Protein AF-A0AAD7PJK5-F1 (afdb_monomer_lite)

Structure (mmCIF, N/CA/C/O backbone):
data_AF-A0AAD7PJK5-F1
#
_entry.id   AF-A0AAD7PJK5-F1
#
loop_
_atom_site.group_PDB
_atom_site.id
_atom_site.type_symbol
_atom_site.label_atom_id
_atom_site.label_alt_id
_atom_site.label_comp_id
_atom_site.label_asym_id
_atom_site.label_entity_id
_atom_site.label_seq_id
_atom_site.pdbx_PDB_ins_code
_atom_site.Cartn_x
_atom_site.Cartn_y
_atom_site.Cartn_z
_atom_site.occupancy
_atom_site.B_iso_or_equiv
_atom_site.auth_seq_id
_atom_site.auth_comp_id
_atom_site.auth_asym_id
_atom_site.auth_atom_id
_atom_site.pdbx_PDB_model_num
ATOM 1 N N . MET A 1 1 ? -15.037 32.495 8.991 1.00 35.81 1 MET A N 1
ATOM 2 C CA . MET A 1 1 ? -14.005 33.163 8.163 1.00 35.81 1 MET A CA 1
ATOM 3 C C . MET A 1 1 ? -12.678 32.429 8.391 1.00 35.81 1 MET A C 1
ATOM 5 O O . MET A 1 1 ? -12.119 32.557 9.468 1.00 35.81 1 MET A O 1
ATOM 9 N N . LEU A 1 2 ? -12.231 31.558 7.476 1.00 40.56 2 LEU A N 1
ATOM 10 C CA . LEU A 1 2 ? -11.072 30.665 7.689 1.00 40.56 2 LEU A CA 1
ATOM 11 C C . LEU A 1 2 ? -9.815 31.219 6.999 1.00 40.56 2 LEU A C 1
ATOM 13 O O . LEU A 1 2 ? -9.791 31.363 5.779 1.00 40.56 2 LEU A O 1
ATOM 17 N N . ARG A 1 3 ? -8.771 31.530 7.780 1.00 44.59 3 ARG A N 1
ATOM 18 C CA . ARG A 1 3 ? -7.458 31.973 7.280 1.00 44.59 3 ARG A CA 1
ATOM 19 C C . ARG A 1 3 ? -6.587 30.753 6.960 1.00 44.59 3 ARG A C 1
ATOM 21 O O . ARG A 1 3 ? -6.227 30.002 7.857 1.00 44.59 3 ARG A O 1
ATOM 28 N N . GLY A 1 4 ? -6.237 30.560 5.688 1.00 42.88 4 GLY A N 1
ATOM 29 C CA . GLY A 1 4 ? -5.216 29.591 5.279 1.00 42.88 4 GLY A CA 1
ATOM 30 C C . GLY A 1 4 ? -3.823 30.216 5.347 1.00 42.88 4 GLY A C 1
ATOM 31 O O . GLY A 1 4 ? -3.586 31.237 4.705 1.00 42.88 4 GLY A O 1
ATOM 32 N N . ILE A 1 5 ? -2.899 29.609 6.094 1.00 51.09 5 ILE A N 1
ATOM 33 C CA . ILE A 1 5 ? -1.489 30.023 6.117 1.00 51.09 5 ILE A CA 1
ATOM 34 C C . ILE A 1 5 ? -0.795 29.373 4.914 1.00 51.09 5 ILE A C 1
ATOM 36 O O . ILE A 1 5 ? -0.719 28.147 4.817 1.00 51.09 5 ILE A O 1
ATOM 40 N N . ARG A 1 6 ? -0.328 30.195 3.968 1.00 53.09 6 ARG A N 1
ATOM 41 C CA . ARG A 1 6 ? 0.548 29.783 2.861 1.00 53.09 6 ARG A CA 1
ATOM 42 C C . ARG A 1 6 ? 1.952 30.294 3.171 1.00 53.09 6 ARG A C 1
ATOM 44 O O . ARG A 1 6 ? 2.120 31.489 3.385 1.00 53.09 6 ARG A O 1
ATOM 51 N N . GLY A 1 7 ? 2.941 29.408 3.192 1.00 46.44 7 GLY A N 1
ATOM 52 C CA . GLY A 1 7 ? 4.355 29.765 3.316 1.00 46.44 7 GLY A CA 1
ATOM 53 C C . GLY A 1 7 ? 5.157 29.108 2.198 1.00 46.44 7 GLY A C 1
ATOM 54 O O . GLY A 1 7 ? 4.919 27.942 1.884 1.00 46.44 7 GLY A O 1
ATOM 55 N N . VAL A 1 8 ? 6.080 29.857 1.594 1.00 49.06 8 VAL A N 1
ATOM 56 C CA . VAL A 1 8 ? 7.065 29.353 0.627 1.00 49.06 8 VAL A CA 1
ATOM 57 C C . VAL A 1 8 ? 8.445 29.581 1.235 1.00 49.06 8 VAL A C 1
ATOM 59 O O . VAL A 1 8 ? 8.801 30.713 1.554 1.00 49.06 8 VAL A O 1
ATOM 62 N N . LYS A 1 9 ? 9.217 28.511 1.426 1.00 45.50 9 LYS A N 1
ATOM 63 C CA . LYS A 1 9 ? 10.650 28.565 1.750 1.00 45.50 9 LYS A CA 1
ATOM 64 C C . LYS A 1 9 ? 11.347 27.495 0.902 1.00 45.50 9 LYS A C 1
ATOM 66 O O . LYS A 1 9 ? 10.926 26.345 0.927 1.00 45.50 9 LYS A O 1
ATOM 71 N N . HIS A 1 10 ? 12.381 27.880 0.151 1.00 52.03 10 HIS A N 1
ATOM 72 C CA . HIS A 1 10 ? 13.322 26.971 -0.532 1.00 52.03 10 HIS A CA 1
ATOM 73 C C . HIS A 1 10 ? 12.702 25.903 -1.466 1.00 52.03 10 HIS A C 1
ATOM 75 O O . HIS A 1 10 ? 13.014 24.725 -1.344 1.00 52.03 10 HIS A O 1
ATOM 81 N N . GLY A 1 11 ? 11.811 26.286 -2.391 1.00 64.00 11 GLY A N 1
ATOM 82 C CA . GLY A 1 11 ? 11.213 25.334 -3.351 1.00 64.00 11 GLY A CA 1
ATOM 83 C C . GLY A 1 11 ? 10.162 24.388 -2.752 1.00 64.00 11 GLY A C 1
ATOM 84 O O . GLY A 1 11 ? 9.706 23.466 -3.423 1.00 64.00 11 GLY A O 1
ATOM 85 N N . MET A 1 12 ? 9.754 24.625 -1.498 1.00 71.69 12 MET A N 1
ATOM 86 C CA . MET A 1 12 ? 8.721 23.856 -0.806 1.00 71.69 12 MET A CA 1
ATOM 87 C C . MET A 1 12 ? 7.425 24.660 -0.659 1.00 71.69 12 MET A C 1
ATOM 89 O O . MET A 1 12 ? 7.442 25.826 -0.244 1.00 71.69 12 MET A O 1
ATOM 93 N N . LYS A 1 13 ? 6.289 24.019 -0.948 1.00 77.75 13 LYS A N 1
ATOM 94 C CA . LYS A 1 13 ? 4.939 24.570 -0.787 1.00 77.75 13 LYS A CA 1
ATOM 95 C C . LYS A 1 13 ? 4.173 23.766 0.256 1.00 77.75 13 LYS A C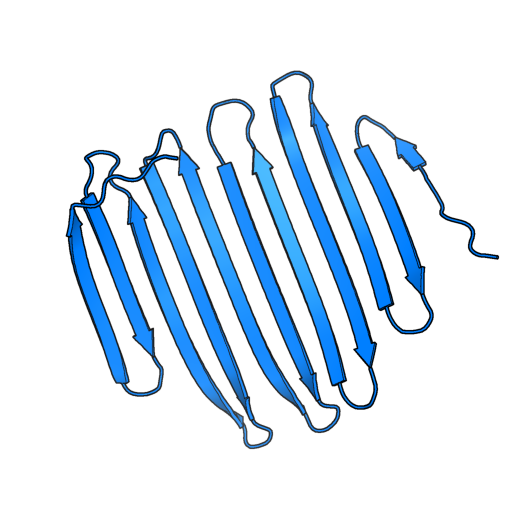 1
ATOM 97 O O . LYS A 1 13 ? 3.989 22.565 0.096 1.00 77.75 13 LYS A O 1
ATOM 102 N N . PHE A 1 14 ? 3.665 24.446 1.283 1.00 77.12 14 PHE A N 1
ATOM 103 C CA . PHE A 1 14 ? 2.833 23.839 2.323 1.00 77.12 14 PHE A CA 1
ATOM 104 C C . PHE A 1 14 ? 1.420 24.421 2.308 1.00 77.12 14 PHE A C 1
ATOM 106 O O . PHE A 1 14 ? 1.224 25.627 2.130 1.00 77.12 14 PHE A O 1
ATOM 113 N N . SER A 1 15 ? 0.419 23.564 2.513 1.00 77.62 15 SER A N 1
ATOM 114 C CA . SER A 1 15 ? -0.969 23.983 2.701 1.00 77.62 15 SER A CA 1
ATOM 115 C C . SER A 1 15 ? -1.593 23.238 3.868 1.00 77.62 15 SER A C 1
ATOM 117 O O . SER A 1 15 ? -1.609 22.008 3.888 1.00 77.62 15 SER A O 1
ATOM 119 N N . ILE A 1 16 ? -2.146 24.005 4.807 1.00 77.50 16 ILE A N 1
ATOM 120 C CA . ILE A 1 16 ? -2.917 23.489 5.934 1.00 77.50 16 ILE A CA 1
ATOM 121 C C . ILE A 1 16 ? -4.369 23.938 5.765 1.00 77.50 16 ILE A C 1
ATOM 123 O O . ILE A 1 16 ? -4.639 25.121 5.544 1.00 77.50 16 ILE A O 1
ATOM 127 N N . LYS A 1 17 ? -5.309 22.994 5.843 1.00 79.62 17 LYS A N 1
ATOM 128 C CA . LYS A 1 17 ? -6.747 23.270 5.948 1.00 79.62 17 LYS A CA 1
ATOM 129 C C . LYS A 1 17 ? -7.285 22.591 7.202 1.00 79.62 17 LYS A C 1
ATOM 131 O O . LYS A 1 17 ? -7.042 21.403 7.396 1.00 79.62 17 LYS A O 1
ATOM 136 N N . MET A 1 18 ? -8.024 23.350 8.001 1.00 74.69 18 MET A N 1
ATOM 137 C CA . MET A 1 18 ? -8.770 22.862 9.158 1.00 74.69 18 MET A CA 1
ATOM 138 C C . MET A 1 18 ? -10.249 23.199 8.938 1.00 74.69 18 MET A C 1
ATOM 140 O O . MET A 1 18 ? -10.584 24.347 8.649 1.00 74.69 18 MET A O 1
ATOM 144 N N . ASN A 1 19 ? -11.125 22.207 9.021 1.00 70.75 19 ASN A N 1
ATOM 145 C CA . ASN A 1 19 ? -12.564 22.372 9.242 1.00 70.75 19 ASN A CA 1
ATOM 146 C C . ASN A 1 19 ? -12.902 21.579 10.519 1.00 70.75 19 ASN A C 1
ATOM 148 O O . ASN A 1 19 ? -12.124 20.706 10.873 1.00 70.75 19 ASN A O 1
ATOM 152 N N . GLY A 1 20 ? -13.980 21.907 11.240 1.00 73.94 20 GLY A N 1
ATOM 153 C CA . GLY A 1 20 ? -14.167 21.525 12.657 1.00 73.94 20 GLY A CA 1
ATOM 154 C C . GLY A 1 20 ? -13.714 20.112 13.073 1.00 73.94 20 GLY A C 1
ATOM 155 O O . GLY A 1 20 ? -13.098 19.965 14.121 1.00 73.94 20 GLY A O 1
ATOM 156 N N . GLU A 1 21 ? -13.935 19.108 12.224 1.00 81.88 21 GLU A N 1
ATOM 157 C CA . GLU A 1 21 ? -13.632 17.694 12.481 1.00 81.88 21 GLU A CA 1
ATOM 158 C C . GLU A 1 21 ? -12.469 17.107 11.666 1.00 81.88 21 GLU A C 1
ATOM 160 O O . GLU A 1 21 ? -12.089 15.954 11.882 1.00 81.88 21 GLU A O 1
ATOM 165 N N . THR A 1 22 ? -11.897 17.847 10.709 1.00 85.38 22 THR A N 1
ATOM 166 C CA . THR A 1 22 ? -10.812 17.330 9.865 1.00 85.38 22 THR A CA 1
ATOM 167 C C . THR A 1 22 ? -9.663 18.313 9.698 1.00 85.38 22 THR A C 1
ATOM 169 O O . THR A 1 22 ? -9.820 19.517 9.476 1.00 85.38 22 THR A O 1
ATOM 172 N N . SER A 1 23 ? -8.468 17.745 9.722 1.00 86.88 23 SER A N 1
ATOM 173 C CA . SER A 1 23 ? -7.215 18.439 9.503 1.00 86.88 23 SER A CA 1
ATOM 174 C C . SER A 1 23 ? -6.510 17.845 8.302 1.00 86.88 23 SER A C 1
ATOM 176 O O . SER A 1 23 ? -6.491 16.633 8.081 1.00 86.88 23 SER A O 1
ATOM 178 N N . LYS A 1 24 ? -5.904 18.719 7.507 1.00 88.00 24 LYS A N 1
ATOM 179 C CA . LYS A 1 24 ? -5.193 18.333 6.297 1.00 88.00 24 LYS A CA 1
ATOM 180 C C . LYS A 1 24 ? -3.937 19.157 6.131 1.00 88.00 24 LYS A C 1
ATOM 182 O O . LYS A 1 24 ? -4.013 20.380 6.039 1.00 88.00 24 LYS A O 1
ATOM 187 N N . ILE A 1 25 ? -2.814 18.469 6.003 1.00 90.25 25 ILE A N 1
ATOM 188 C CA . ILE A 1 25 ? -1.514 19.022 5.647 1.00 90.25 25 ILE A CA 1
ATOM 189 C C . ILE A 1 25 ? -1.134 18.440 4.290 1.00 90.25 25 ILE A C 1
ATOM 191 O O . ILE A 1 25 ? -1.221 17.234 4.078 1.00 90.25 25 ILE A O 1
ATOM 195 N N . ARG A 1 26 ? -0.737 19.299 3.357 1.00 89.94 26 ARG A N 1
ATOM 196 C CA . ARG A 1 26 ? -0.156 18.920 2.066 1.00 89.94 26 ARG A CA 1
ATOM 197 C C . ARG A 1 26 ? 1.202 19.574 1.917 1.00 89.94 26 ARG A C 1
ATOM 199 O O . ARG A 1 26 ? 1.353 20.734 2.313 1.00 89.94 26 ARG A O 1
ATOM 206 N N . TRP A 1 27 ? 2.135 18.856 1.311 1.00 89.25 27 TRP A N 1
ATOM 207 C CA . TRP A 1 27 ? 3.430 19.396 0.932 1.00 89.25 27 TRP A CA 1
ATOM 208 C C . TRP A 1 27 ? 3.811 18.958 -0.471 1.00 89.25 27 TRP A C 1
ATOM 210 O O . TRP A 1 27 ? 3.427 17.887 -0.941 1.00 89.25 27 TRP A O 1
ATOM 220 N N . GLU A 1 28 ? 4.582 19.819 -1.111 1.00 89.81 28 GLU A N 1
ATOM 221 C CA . GLU A 1 28 ? 5.236 19.560 -2.379 1.00 89.81 28 GLU A CA 1
ATOM 222 C C . GLU A 1 28 ? 6.622 20.203 -2.321 1.00 89.81 28 GLU A C 1
ATOM 224 O O . GLU A 1 28 ? 6.760 21.352 -1.884 1.00 89.81 28 GLU A O 1
ATOM 229 N N . LYS A 1 29 ? 7.641 19.457 -2.731 1.00 89.25 29 LYS A N 1
ATOM 230 C CA . LYS A 1 29 ? 9.028 19.890 -2.846 1.00 89.25 29 LYS A CA 1
ATOM 231 C C . LYS A 1 29 ? 9.528 19.491 -4.225 1.00 89.25 29 LYS A C 1
ATOM 233 O O . LYS A 1 29 ? 9.225 18.394 -4.690 1.00 89.25 29 LYS A O 1
ATOM 238 N N . TYR A 1 30 ? 10.315 20.363 -4.831 1.00 88.19 30 TYR A N 1
ATOM 239 C CA . TYR A 1 30 ? 10.867 20.151 -6.161 1.00 88.19 30 TYR A CA 1
ATOM 240 C C . TYR A 1 30 ? 12.304 20.658 -6.203 1.00 88.19 30 TYR A C 1
ATOM 242 O O . TYR A 1 30 ? 12.636 21.619 -5.499 1.00 88.19 30 TYR A O 1
ATOM 250 N N . ASP A 1 31 ? 13.135 20.059 -7.050 1.00 84.88 31 ASP A N 1
ATOM 251 C CA . ASP A 1 31 ? 14.426 20.625 -7.436 1.00 84.88 31 ASP A CA 1
ATOM 252 C C . ASP A 1 31 ? 14.508 20.890 -8.950 1.00 84.88 31 ASP A C 1
ATOM 254 O O . ASP A 1 31 ? 13.614 20.545 -9.724 1.00 84.88 31 ASP A O 1
ATOM 258 N N . ALA A 1 32 ? 15.592 21.535 -9.386 1.00 81.19 32 ALA A N 1
ATOM 259 C CA . ALA A 1 32 ? 15.811 21.860 -10.797 1.00 81.19 32 ALA A CA 1
ATOM 260 C C . ALA A 1 32 ? 16.182 20.644 -11.675 1.00 81.19 32 ALA A C 1
ATOM 262 O O . ALA A 1 32 ? 16.265 20.778 -12.892 1.00 81.19 32 ALA A O 1
ATOM 263 N N . LYS A 1 33 ? 16.441 19.476 -11.078 1.00 82.38 33 LYS A N 1
ATOM 264 C CA . LYS A 1 33 ? 16.899 18.245 -11.740 1.00 82.38 33 LYS A CA 1
ATOM 265 C C . LYS A 1 33 ? 15.773 17.219 -11.914 1.00 82.38 33 LYS A C 1
ATOM 267 O O . LYS A 1 33 ? 16.050 16.072 -12.245 1.00 82.38 33 LYS A O 1
ATOM 272 N N . GLY A 1 34 ? 14.518 17.627 -11.713 1.00 81.06 34 GLY A N 1
ATOM 273 C CA . GLY A 1 34 ? 13.342 16.767 -11.862 1.00 81.06 34 GLY A CA 1
ATOM 274 C C . GLY A 1 34 ? 13.012 15.940 -10.619 1.00 81.06 34 GLY A C 1
ATOM 275 O O . GLY A 1 34 ? 12.057 15.163 -10.647 1.00 81.06 34 GLY A O 1
ATOM 276 N N . TRP A 1 35 ? 13.750 16.115 -9.520 1.00 92.00 35 TRP A N 1
ATOM 277 C CA . TRP A 1 35 ? 13.409 15.500 -8.246 1.00 92.00 35 TRP A CA 1
ATOM 278 C C . TRP A 1 35 ? 12.117 16.115 -7.707 1.00 92.00 35 TRP A C 1
ATOM 280 O O . TRP A 1 35 ? 11.951 17.340 -7.699 1.00 92.00 35 TRP A O 1
ATOM 290 N N . THR A 1 36 ? 11.195 15.274 -7.247 1.00 91.62 36 THR A N 1
ATOM 291 C CA . THR A 1 36 ? 9.909 15.712 -6.699 1.00 91.62 36 THR A CA 1
ATOM 292 C C . THR A 1 36 ? 9.520 14.870 -5.494 1.00 91.62 36 THR A C 1
ATOM 294 O O . THR A 1 36 ? 9.542 13.647 -5.554 1.00 91.62 36 THR A O 1
ATOM 297 N N . GLU A 1 37 ? 9.068 15.516 -4.424 1.00 92.88 37 GLU A N 1
ATOM 298 C CA . GLU A 1 37 ? 8.439 14.862 -3.278 1.00 92.88 37 GLU A CA 1
ATOM 299 C C . GLU A 1 37 ? 7.119 15.565 -2.974 1.00 92.88 37 GLU A C 1
ATOM 30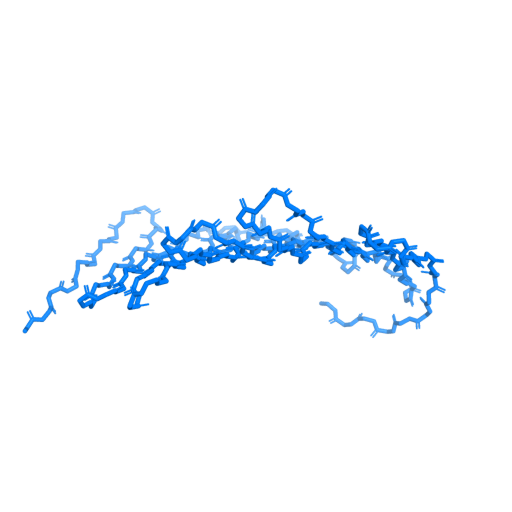1 O O . GLU A 1 37 ? 7.091 16.749 -2.631 1.00 92.88 37 GLU A O 1
ATOM 306 N N . LYS A 1 38 ? 6.010 14.839 -3.070 1.00 94.50 38 LYS A N 1
ATOM 307 C CA . LYS A 1 38 ? 4.688 15.352 -2.707 1.00 94.50 38 LYS A CA 1
ATOM 308 C C . LYS A 1 38 ? 3.978 14.381 -1.791 1.00 94.50 38 LYS A C 1
ATOM 310 O O . LYS A 1 38 ? 4.180 13.175 -1.869 1.00 94.50 38 LYS A O 1
ATOM 315 N N . GLY A 1 39 ? 3.121 14.915 -0.939 1.00 95.38 39 GLY A N 1
ATOM 316 C CA . GLY A 1 39 ? 2.327 14.087 -0.055 1.00 95.38 39 GLY A CA 1
ATOM 317 C C . GLY A 1 39 ? 1.248 14.858 0.673 1.00 95.38 39 GLY A C 1
ATOM 318 O O . GLY A 1 39 ? 1.141 16.092 0.612 1.00 95.38 39 GLY A O 1
ATOM 319 N N . ALA A 1 40 ? 0.413 14.104 1.371 1.00 94.00 40 ALA A N 1
ATOM 320 C CA . ALA A 1 40 ? -0.546 14.674 2.290 1.00 94.00 40 ALA A CA 1
ATOM 321 C C . ALA A 1 40 ? -0.722 13.798 3.516 1.00 94.00 40 ALA A C 1
ATOM 323 O O . ALA A 1 40 ? -0.750 12.575 3.422 1.00 94.00 40 ALA A O 1
ATOM 324 N N . HIS A 1 41 ? -0.949 14.461 4.642 1.00 93.94 41 HIS A N 1
ATOM 325 C CA . HIS A 1 41 ? -1.475 13.868 5.856 1.00 93.94 41 HIS A CA 1
ATOM 326 C C . HIS A 1 41 ? -2.851 14.463 6.103 1.00 93.94 41 HIS A C 1
ATOM 328 O O . HIS A 1 41 ? -3.014 15.684 6.187 1.00 93.94 41 HIS A O 1
ATOM 334 N N . LYS A 1 42 ? -3.849 13.604 6.209 1.00 93.69 42 LYS A N 1
ATOM 335 C CA . LYS A 1 42 ? -5.216 13.979 6.519 1.00 93.69 42 LYS A CA 1
ATOM 336 C C . LYS A 1 42 ? -5.653 13.139 7.710 1.00 93.69 42 LYS A C 1
ATOM 338 O O . LYS A 1 42 ? -5.370 11.949 7.762 1.00 93.69 42 LYS A O 1
ATOM 343 N N . TYR A 1 43 ? -6.308 13.761 8.669 1.00 93.56 43 TYR A N 1
ATOM 344 C CA . TYR A 1 43 ? -6.940 13.043 9.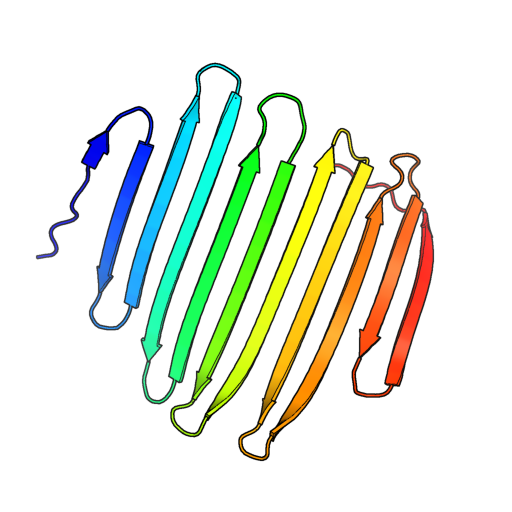762 1.00 93.56 43 TYR A CA 1
ATOM 345 C C . TYR A 1 43 ? -8.254 13.719 10.101 1.00 93.56 43 TYR A C 1
ATOM 347 O O . TYR A 1 43 ? -8.466 14.897 9.788 1.00 93.56 43 TYR A O 1
ATOM 355 N N . GLY A 1 44 ? -9.138 12.980 10.739 1.00 93.94 44 GLY A N 1
ATOM 356 C CA . GLY A 1 44 ? -10.369 13.542 11.243 1.00 93.94 44 GLY A CA 1
ATOM 357 C C . GLY A 1 44 ? -11.052 12.613 12.217 1.00 93.94 44 GLY A C 1
ATOM 358 O O . GLY A 1 44 ? -10.669 11.454 12.375 1.00 93.94 44 GLY A O 1
ATOM 359 N N . ARG A 1 45 ? -12.076 13.157 12.858 1.00 92.31 45 ARG A N 1
ATOM 360 C CA . ARG A 1 45 ? -12.945 12.430 13.769 1.00 92.31 45 ARG A CA 1
ATOM 361 C C . ARG A 1 45 ? -14.380 12.773 13.431 1.00 92.31 45 ARG A C 1
ATOM 363 O O . ARG A 1 45 ? -14.714 13.946 13.383 1.00 92.31 45 ARG A O 1
ATOM 370 N N . LEU A 1 46 ? -15.195 11.759 13.185 1.00 89.44 46 LEU A N 1
ATOM 371 C CA . LEU A 1 46 ? -16.624 11.911 12.951 1.00 89.44 46 LEU A CA 1
ATOM 372 C C . LEU A 1 46 ? -17.344 10.894 13.829 1.00 89.44 46 LEU A C 1
ATOM 374 O O . LEU A 1 46 ? -17.150 9.687 13.661 1.00 89.44 46 LEU A O 1
ATOM 378 N N . ASN A 1 47 ? -18.178 11.386 14.747 1.00 88.12 47 ASN A N 1
ATOM 379 C CA . ASN A 1 47 ? -18.796 10.575 15.799 1.00 88.12 47 ASN A CA 1
ATOM 380 C C . ASN A 1 47 ? -17.722 9.773 16.575 1.00 88.12 47 ASN A C 1
ATOM 382 O O . ASN A 1 47 ? -16.631 10.276 16.846 1.00 88.12 47 ASN A O 1
ATOM 386 N N . GLU A 1 48 ? -18.004 8.505 16.872 1.00 92.19 48 GLU A N 1
ATOM 387 C CA . GLU A 1 48 ? -17.128 7.576 17.599 1.00 92.19 48 GLU A CA 1
ATOM 388 C C . GLU A 1 48 ? -16.033 6.942 16.718 1.00 92.19 48 GLU A C 1
ATOM 390 O O . GLU A 1 48 ? -15.567 5.830 16.982 1.00 92.19 48 GLU A O 1
ATOM 395 N N . ARG A 1 49 ? -15.650 7.597 15.613 1.00 94.25 49 ARG A N 1
ATOM 396 C CA . ARG A 1 49 ? -14.664 7.083 14.653 1.00 94.25 49 ARG A CA 1
ATOM 397 C C . ARG A 1 49 ? -13.607 8.126 14.341 1.00 94.25 49 ARG A C 1
ATOM 399 O O . ARG A 1 49 ? -13.923 9.251 13.951 1.00 94.25 49 ARG A O 1
ATOM 406 N N . SER A 1 50 ? -12.351 7.715 14.435 1.00 96.00 50 SER A N 1
ATOM 407 C CA . SER A 1 50 ? -11.193 8.495 14.007 1.00 96.00 50 SER A CA 1
ATOM 408 C C . SER A 1 50 ? -10.548 7.831 12.799 1.00 96.00 50 SER A C 1
ATOM 410 O O . SER A 1 50 ? -10.559 6.608 12.677 1.00 96.00 50 SER A O 1
ATOM 412 N N . TRP A 1 51 ? -10.010 8.624 11.881 1.00 96.44 51 TRP A N 1
ATOM 413 C CA . TRP A 1 51 ? -9.356 8.112 10.681 1.00 96.44 51 TRP A CA 1
ATOM 414 C C . TRP A 1 51 ? -8.119 8.932 10.328 1.00 96.44 51 TRP A C 1
ATOM 416 O O . TRP A 1 51 ? -8.033 10.134 10.599 1.00 96.44 51 TRP A O 1
ATOM 426 N N . TRP A 1 52 ? -7.168 8.261 9.686 1.00 97.19 52 TRP A N 1
ATOM 427 C CA . TRP A 1 52 ? -5.897 8.797 9.231 1.00 97.19 52 TRP A CA 1
ATOM 428 C C . TRP A 1 52 ? -5.653 8.345 7.800 1.00 97.19 52 TRP A C 1
ATOM 430 O O . TRP A 1 52 ? -5.825 7.180 7.454 1.00 97.19 52 TRP A O 1
ATOM 440 N N . GLU A 1 53 ? -5.213 9.277 6.968 1.00 96.56 53 GLU A N 1
ATOM 441 C CA . GLU A 1 53 ? -4.783 9.020 5.603 1.00 96.56 53 GLU A CA 1
ATOM 442 C C . GLU A 1 53 ? -3.451 9.721 5.376 1.00 96.56 53 GLU A C 1
ATOM 444 O O . GLU A 1 53 ? -3.326 10.943 5.516 1.00 96.56 53 GLU A O 1
ATOM 449 N N . LYS A 1 54 ? -2.451 8.946 4.985 1.00 96.75 54 LYS A N 1
ATOM 450 C CA . LYS A 1 54 ? -1.172 9.442 4.510 1.00 96.75 54 LYS A CA 1
ATOM 451 C C . LYS A 1 54 ? -0.921 8.890 3.121 1.00 96.75 54 LYS A C 1
ATOM 453 O O . LYS A 1 54 ? -1.187 7.723 2.855 1.00 96.75 54 LYS A O 1
ATOM 458 N N . TRP A 1 55 ? -0.403 9.725 2.242 1.00 97.62 55 TRP A N 1
ATOM 459 C CA . TRP A 1 55 ? 0.123 9.280 0.962 1.00 97.62 55 TRP A CA 1
ATOM 460 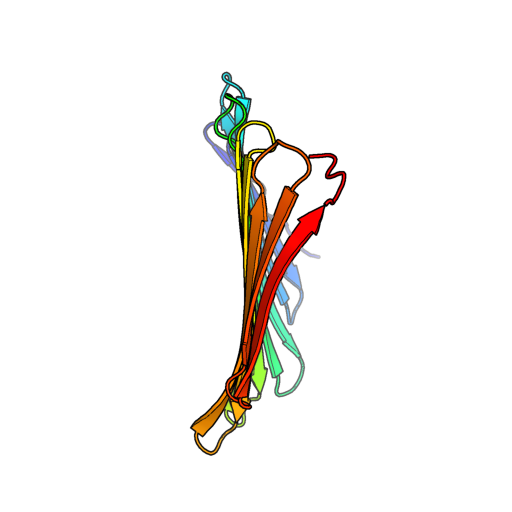C C . TRP A 1 55 ? 1.321 10.130 0.589 1.00 97.62 55 TRP A C 1
ATOM 462 O O . TRP A 1 55 ? 1.435 11.287 1.016 1.00 97.62 55 TRP A O 1
ATOM 472 N N . GLY A 1 56 ? 2.185 9.557 -0.235 1.00 97.25 56 GLY A N 1
ATOM 473 C CA . GLY A 1 56 ? 3.325 10.258 -0.783 1.00 97.25 56 GLY A CA 1
ATOM 474 C C . GLY A 1 56 ? 3.734 9.701 -2.133 1.00 97.25 56 GLY A C 1
ATOM 475 O O . GLY A 1 56 ? 3.472 8.546 -2.462 1.00 97.25 56 GLY A O 1
ATOM 476 N N . GLU A 1 57 ? 4.383 10.558 -2.905 1.00 96.94 57 GLU A N 1
ATOM 477 C CA . GLU A 1 57 ? 5.043 10.212 -4.150 1.00 96.94 57 GLU A CA 1
ATOM 478 C C . GLU A 1 57 ? 6.423 10.869 -4.166 1.00 96.94 57 GLU A C 1
ATOM 480 O O . GLU A 1 57 ? 6.569 12.046 -3.819 1.00 96.94 57 GLU A O 1
ATOM 485 N N . HIS A 1 58 ? 7.420 10.102 -4.580 1.00 96.00 58 HIS A N 1
ATOM 486 C CA . HIS A 1 58 ? 8.804 10.508 -4.705 1.00 96.00 58 HIS A CA 1
ATOM 487 C C . HIS A 1 58 ? 9.304 10.148 -6.099 1.00 96.00 58 HIS A C 1
ATOM 489 O O . HIS A 1 58 ? 9.192 9.000 -6.522 1.00 96.00 58 HIS A O 1
ATOM 495 N N . TYR A 1 59 ? 9.863 11.135 -6.785 1.00 94.44 59 TYR A N 1
ATOM 496 C CA . TYR A 1 59 ? 10.485 11.004 -8.093 1.00 94.44 59 TYR A CA 1
ATOM 497 C C . TYR A 1 59 ? 11.932 11.457 -7.955 1.00 94.44 59 TYR A C 1
ATOM 499 O O . TYR A 1 59 ? 12.183 12.554 -7.455 1.00 94.44 59 TYR A O 1
ATOM 507 N N . ASP A 1 60 ? 12.883 10.640 -8.396 1.00 92.50 60 ASP A N 1
ATOM 508 C CA . ASP A 1 60 ? 14.314 10.942 -8.260 1.00 92.50 60 ASP A CA 1
ATOM 509 C C . ASP A 1 60 ? 14.872 11.853 -9.373 1.00 92.50 60 ASP A C 1
ATOM 511 O O . ASP A 1 60 ? 16.048 12.218 -9.349 1.00 92.50 60 ASP A O 1
ATOM 515 N N . GLY A 1 61 ? 14.039 12.204 -10.360 1.00 90.38 61 GLY A N 1
ATOM 516 C CA . GLY A 1 61 ? 14.424 12.966 -11.552 1.00 90.38 61 GLY A CA 1
ATOM 517 C C . GLY A 1 61 ? 15.175 12.157 -12.619 1.00 90.38 61 GLY A C 1
ATOM 518 O O . GLY A 1 61 ? 15.590 12.717 -13.630 1.00 90.38 61 GLY A O 1
ATOM 519 N N . ARG A 1 62 ? 15.355 10.846 -12.421 1.00 91.38 62 ARG A N 1
ATOM 520 C CA . ARG A 1 62 ? 16.095 9.933 -13.312 1.00 91.38 62 ARG A CA 1
ATOM 521 C C . ARG A 1 62 ? 15.269 8.738 -13.787 1.00 91.38 62 ARG A C 1
ATOM 523 O O . ARG A 1 62 ? 15.797 7.885 -14.491 1.00 91.38 62 ARG A O 1
ATOM 530 N N . GLY A 1 63 ? 13.987 8.695 -13.431 1.00 90.25 63 GLY A N 1
ATOM 531 C CA . GLY A 1 63 ? 13.044 7.658 -13.849 1.00 90.25 63 GLY A CA 1
ATOM 532 C C . GLY A 1 63 ? 12.649 6.687 -12.739 1.00 90.25 63 GLY A C 1
ATOM 533 O O . GLY A 1 63 ? 11.823 5.815 -12.993 1.00 90.25 63 GLY A O 1
ATOM 534 N N . SER A 1 64 ? 13.191 6.834 -11.523 1.00 94.06 64 SER A N 1
ATOM 535 C CA . SER A 1 64 ? 12.712 6.090 -10.359 1.00 94.06 64 SER A CA 1
ATOM 536 C C . SER A 1 64 ? 11.509 6.793 -9.744 1.00 94.06 64 SER A C 1
ATOM 538 O O . SER A 1 64 ? 11.516 8.011 -9.524 1.00 94.06 64 SER A O 1
ATOM 540 N N . VAL A 1 65 ? 10.480 6.010 -9.440 1.00 95.56 65 VAL A N 1
ATOM 541 C CA . VAL A 1 65 ? 9.273 6.455 -8.756 1.00 95.56 65 VAL A CA 1
ATOM 542 C C . VAL A 1 65 ? 8.985 5.556 -7.560 1.00 95.56 65 VAL A C 1
ATOM 544 O O . VAL A 1 65 ? 8.999 4.330 -7.653 1.00 95.56 65 VAL A O 1
ATOM 547 N N . LEU A 1 66 ? 8.689 6.185 -6.428 1.00 97.00 66 LEU A N 1
ATOM 548 C CA . LEU A 1 66 ? 8.140 5.550 -5.237 1.00 97.00 66 LEU A CA 1
ATOM 549 C C . LEU A 1 66 ? 6.799 6.213 -4.935 1.00 97.00 66 LEU A C 1
ATOM 551 O O . LEU A 1 66 ? 6.756 7.416 -4.677 1.00 97.00 66 LEU A O 1
ATOM 555 N N . LYS A 1 67 ? 5.709 5.448 -4.914 1.00 97.62 67 LYS A N 1
ATOM 556 C CA . LYS A 1 67 ? 4.417 5.919 -4.394 1.00 97.62 67 LYS A CA 1
ATOM 557 C C . LYS A 1 67 ? 3.986 5.042 -3.236 1.00 97.62 67 LYS A C 1
ATOM 559 O O . LYS A 1 67 ? 4.291 3.856 -3.202 1.00 97.62 67 LYS A O 1
ATOM 564 N N . TRP A 1 68 ? 3.292 5.618 -2.268 1.00 98.25 68 TRP A N 1
ATOM 565 C CA . TRP A 1 68 ? 2.808 4.868 -1.118 1.00 98.25 68 TRP A CA 1
ATOM 566 C C . TRP A 1 68 ? 1.555 5.494 -0.532 1.00 98.25 68 TRP A C 1
ATOM 568 O O . TRP A 1 68 ? 1.244 6.673 -0.724 1.00 98.25 68 TRP A O 1
ATOM 578 N N . THR A 1 69 ? 0.813 4.685 0.206 1.00 97.94 69 THR A N 1
ATOM 579 C CA . THR A 1 69 ? -0.340 5.113 0.982 1.00 97.94 69 THR A CA 1
ATOM 580 C C . THR A 1 69 ? -0.422 4.304 2.268 1.00 97.94 69 THR A C 1
ATOM 582 O O . THR A 1 69 ? -0.127 3.115 2.278 1.00 97.94 69 THR A O 1
ATOM 585 N N . ASP A 1 70 ? -0.859 4.952 3.337 1.00 98.12 70 ASP A N 1
ATOM 586 C CA . ASP A 1 70 ? -1.181 4.350 4.624 1.00 98.12 70 ASP A CA 1
ATOM 587 C C . ASP A 1 70 ? -2.479 4.990 5.118 1.00 98.12 70 ASP A C 1
ATOM 589 O O . ASP A 1 70 ? -2.529 6.188 5.421 1.00 98.12 70 ASP A O 1
ATOM 593 N N . LYS A 1 71 ? -3.561 4.216 5.094 1.00 97.69 71 LYS A N 1
ATOM 594 C CA . LYS A 1 71 ? -4.886 4.640 5.535 1.00 97.69 71 LYS A CA 1
ATOM 595 C C . LYS A 1 71 ? -5.357 3.696 6.613 1.00 97.69 71 LYS A C 1
ATOM 597 O O . LYS A 1 71 ? -5.302 2.485 6.436 1.00 97.69 71 LYS A O 1
ATOM 602 N N . TRP A 1 72 ? -5.880 4.239 7.694 1.00 97.94 72 TRP A N 1
ATOM 603 C CA . TRP A 1 72 ? -6.492 3.429 8.729 1.00 97.94 72 TRP A CA 1
ATOM 604 C C . TRP A 1 72 ? -7.504 4.241 9.521 1.00 97.94 72 TRP A C 1
ATOM 606 O O . TRP A 1 72 ? -7.525 5.473 9.481 1.00 97.94 72 TRP A O 1
ATOM 616 N N . ALA A 1 73 ? -8.366 3.542 10.236 1.00 97.06 73 ALA A N 1
ATOM 617 C CA . ALA A 1 73 ? -9.344 4.129 11.124 1.00 97.06 73 ALA A CA 1
ATOM 618 C C . ALA A 1 73 ? -9.489 3.285 12.386 1.00 97.06 73 ALA A C 1
ATOM 620 O O . ALA A 1 73 ? -9.130 2.106 12.412 1.00 97.06 73 ALA A O 1
ATOM 621 N N . GLU A 1 74 ? -10.005 3.916 13.433 1.00 97.00 74 GLU A N 1
ATOM 622 C CA . GLU A 1 74 ? -10.365 3.255 14.675 1.00 97.00 74 GLU A CA 1
ATOM 623 C C . GLU A 1 74 ? -11.702 3.762 15.213 1.00 97.00 74 GLU A C 1
ATOM 625 O O . GLU A 1 74 ? -12.054 4.936 15.070 1.00 97.00 74 GLU A O 1
ATOM 630 N N . THR A 1 75 ? -12.450 2.865 15.846 1.00 96.12 75 THR A N 1
ATOM 631 C CA . THR A 1 75 ? -13.565 3.237 16.728 1.00 96.12 75 THR A CA 1
ATOM 632 C C . THR A 1 75 ? -13.048 3.621 18.111 1.00 96.12 75 THR A C 1
ATOM 634 O O . THR A 1 75 ? -12.025 3.086 18.535 1.00 96.12 75 THR A O 1
ATOM 637 N N . GLU A 1 76 ? -13.811 4.408 18.868 1.00 92.81 76 GLU A N 1
ATOM 638 C CA . GLU A 1 76 ? -13.535 4.671 20.293 1.00 92.81 76 GLU A CA 1
ATOM 639 C C . GLU A 1 76 ? -13.447 3.405 21.142 1.00 92.81 76 GLU A C 1
ATOM 641 O O . GLU A 1 76 ? -12.670 3.346 22.090 1.00 92.81 76 GLU A O 1
ATOM 646 N N . LEU A 1 77 ? -14.200 2.370 20.766 1.00 92.56 77 LEU A N 1
ATOM 647 C CA . LEU A 1 77 ? -14.151 1.090 21.457 1.00 92.56 77 LEU A CA 1
ATOM 648 C C . LEU A 1 77 ? -12.785 0.407 21.289 1.00 92.56 77 LEU A C 1
ATOM 650 O O . LEU A 1 77 ? -12.391 -0.343 22.170 1.00 92.56 77 LEU A O 1
ATOM 654 N N . GLY A 1 78 ? -12.056 0.677 20.196 1.00 93.50 78 GLY A N 1
ATOM 655 C CA . GLY A 1 78 ? -10.728 0.114 19.919 1.00 93.50 78 GLY A CA 1
ATOM 656 C C . GLY A 1 78 ? -10.627 -0.809 18.697 1.00 93.50 78 GLY A C 1
ATOM 657 O O . GLY A 1 78 ? -9.541 -1.312 18.425 1.00 93.50 78 GLY A O 1
ATOM 658 N N . THR A 1 79 ? -11.712 -1.029 17.940 1.00 96.44 79 THR A N 1
ATOM 659 C CA . THR A 1 79 ? -11.652 -1.748 16.650 1.00 96.44 79 THR A CA 1
ATOM 660 C C . THR A 1 79 ? -10.889 -0.898 15.646 1.00 96.44 79 THR A C 1
ATOM 662 O O . THR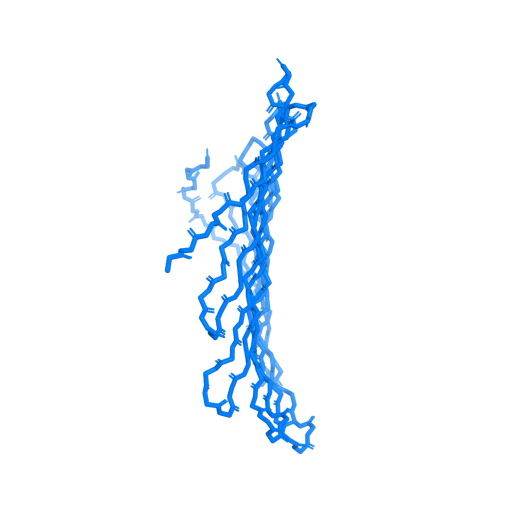 A 1 79 ? -11.168 0.297 15.544 1.00 96.44 79 THR A O 1
ATOM 665 N N . LYS A 1 80 ? -9.955 -1.495 14.901 1.00 97.62 80 LYS A N 1
ATOM 666 C CA . LYS A 1 80 ? -9.088 -0.799 13.942 1.00 97.62 80 LYS A CA 1
ATOM 667 C C . LYS A 1 80 ? -9.074 -1.508 12.597 1.00 97.62 80 LYS A C 1
ATOM 669 O O . LYS A 1 80 ? -9.110 -2.731 12.544 1.00 97.62 80 LYS A O 1
ATOM 674 N N . TRP A 1 81 ? -8.972 -0.762 11.510 1.00 98.12 81 TRP A N 1
ATOM 675 C CA . TRP A 1 81 ? -8.826 -1.326 10.169 1.00 98.12 81 TRP A CA 1
ATOM 676 C C . TRP A 1 81 ? -8.026 -0.387 9.292 1.00 98.12 81 TRP A C 1
ATOM 678 O O . TRP A 1 81 ? -7.993 0.820 9.535 1.00 98.12 81 TRP A O 1
ATOM 688 N N . GLY A 1 82 ? -7.391 -0.927 8.263 1.00 97.88 82 GLY A N 1
ATOM 689 C CA . GLY A 1 82 ? -6.612 -0.107 7.361 1.00 97.88 82 GLY A CA 1
ATOM 690 C C . GLY A 1 82 ? -6.128 -0.822 6.119 1.00 97.88 82 GLY A C 1
ATOM 691 O O . GLY A 1 82 ? -6.205 -2.040 5.987 1.00 97.88 82 GLY A O 1
ATOM 692 N N . ASP A 1 83 ? -5.587 0.001 5.237 1.00 98.00 83 ASP A N 1
ATOM 693 C CA . ASP A 1 83 ? -5.009 -0.343 3.957 1.00 98.00 83 ASP A CA 1
ATOM 694 C C . ASP A 1 83 ? -3.719 0.445 3.789 1.00 98.00 83 ASP A C 1
ATOM 696 O O . ASP A 1 83 ? -3.720 1.683 3.775 1.00 98.00 83 ASP A O 1
ATOM 700 N N . LYS A 1 84 ? -2.614 -0.268 3.600 1.00 98.12 84 LYS A N 1
ATOM 701 C CA . LYS A 1 84 ? -1.343 0.332 3.204 1.00 98.12 84 LYS A CA 1
ATOM 702 C C . LYS A 1 84 ? -0.828 -0.335 1.946 1.00 98.12 84 LYS A C 1
ATOM 704 O O . LYS A 1 84 ? -1.009 -1.535 1.756 1.00 98.12 84 LYS A O 1
ATOM 709 N N . TRP A 1 85 ? -0.175 0.436 1.096 1.00 98.50 85 TRP A N 1
ATOM 710 C CA . TRP A 1 85 ? 0.516 -0.096 -0.066 1.00 98.50 85 TRP A CA 1
ATOM 711 C C . TRP A 1 85 ? 1.687 0.802 -0.443 1.00 98.50 85 TRP A C 1
ATOM 713 O O . TRP A 1 85 ? 1.689 1.997 -0.145 1.00 98.50 85 TRP A O 1
ATOM 723 N N . GLU A 1 86 ? 2.668 0.223 -1.116 1.00 98.38 86 GLU A N 1
ATOM 724 C CA . GLU A 1 86 ? 3.756 0.938 -1.769 1.00 98.38 86 GLU A CA 1
ATOM 725 C C . GLU A 1 86 ? 3.995 0.377 -3.169 1.00 98.38 86 GLU A C 1
ATOM 727 O O . GLU A 1 86 ? 3.704 -0.786 -3.443 1.00 98.38 86 GLU A O 1
ATOM 732 N N . GLU A 1 87 ? 4.521 1.214 -4.052 1.00 97.75 87 GLU A N 1
ATOM 733 C CA . GLU A 1 87 ? 5.035 0.820 -5.353 1.00 97.75 8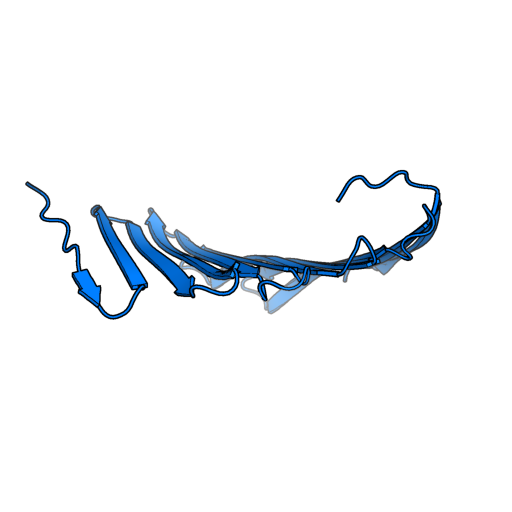7 GLU A CA 1
ATOM 734 C C . GLU A 1 87 ? 6.389 1.482 -5.601 1.00 97.75 87 GLU A C 1
ATOM 736 O O . GLU A 1 87 ? 6.588 2.646 -5.244 1.00 97.75 87 GLU A O 1
ATOM 741 N N . LYS A 1 88 ? 7.315 0.738 -6.199 1.00 97.56 88 LYS A N 1
ATOM 742 C CA . LYS A 1 88 ? 8.680 1.156 -6.522 1.00 97.56 88 LYS A CA 1
ATOM 743 C C . LYS A 1 88 ? 8.965 0.734 -7.950 1.00 97.56 88 LYS A C 1
ATOM 745 O O . LYS A 1 88 ? 9.012 -0.462 -8.212 1.00 97.56 88 LYS A O 1
ATOM 750 N N . PHE A 1 89 ? 9.169 1.689 -8.847 1.00 96.19 89 PHE A N 1
ATOM 751 C CA . PHE A 1 89 ? 9.420 1.410 -10.259 1.00 96.19 89 PHE A CA 1
ATOM 752 C C . PHE A 1 89 ? 10.600 2.207 -10.797 1.00 96.19 89 PHE A C 1
ATOM 754 O O . PHE A 1 89 ? 10.815 3.355 -10.417 1.00 96.19 89 PHE A O 1
ATOM 761 N N . PHE A 1 90 ? 11.321 1.600 -11.733 1.00 94.50 90 PHE A N 1
ATOM 762 C CA . PHE A 1 90 ? 12.305 2.233 -12.596 1.00 94.50 90 PHE A CA 1
ATOM 763 C C . PHE A 1 90 ? 12.196 1.600 -13.985 1.00 94.50 90 PHE A C 1
ATOM 765 O O . PHE A 1 90 ? 12.372 0.393 -14.125 1.00 94.50 90 PHE A O 1
ATOM 772 N N . ALA A 1 91 ? 11.891 2.405 -15.008 1.00 89.88 91 ALA A N 1
ATOM 773 C CA . ALA A 1 91 ? 11.758 1.935 -16.393 1.00 89.88 91 ALA A CA 1
ATOM 774 C C . ALA A 1 91 ? 10.844 0.692 -16.542 1.00 89.88 91 ALA A C 1
ATOM 776 O O . ALA A 1 91 ? 11.257 -0.322 -17.099 1.00 89.88 91 ALA A O 1
ATOM 777 N N . ALA A 1 92 ? 9.617 0.765 -16.005 1.00 87.69 92 ALA A N 1
ATOM 778 C CA . ALA A 1 92 ? 8.608 -0.311 -15.998 1.00 87.69 92 ALA A CA 1
ATOM 779 C C . ALA A 1 92 ? 8.995 -1.612 -15.253 1.00 87.69 92 ALA A C 1
ATOM 781 O O . ALA A 1 92 ? 8.195 -2.542 -15.184 1.00 87.69 92 ALA A O 1
ATOM 782 N N . ILE A 1 93 ? 10.180 -1.670 -14.643 1.00 94.06 93 ILE A N 1
ATOM 783 C CA . ILE A 1 93 ? 10.610 -2.755 -13.758 1.00 94.06 93 ILE A CA 1
ATOM 784 C C . ILE A 1 93 ? 10.395 -2.297 -12.322 1.00 94.06 93 ILE A C 1
ATOM 786 O O . ILE A 1 93 ? 10.769 -1.180 -11.955 1.00 94.06 93 ILE A O 1
ATOM 790 N N . GLY A 1 94 ? 9.791 -3.136 -11.491 1.00 96.38 94 GLY A N 1
ATOM 791 C CA . GLY A 1 94 ? 9.469 -2.710 -10.141 1.00 96.38 94 GLY A CA 1
ATOM 792 C C . GLY A 1 94 ? 8.608 -3.674 -9.364 1.00 96.38 94 GLY A C 1
ATOM 793 O O . GLY A 1 94 ? 8.400 -4.818 -9.757 1.00 96.38 94 GLY A O 1
ATOM 794 N N . SER A 1 95 ? 8.096 -3.192 -8.245 1.00 97.38 95 SER A N 1
ATOM 795 C CA . SER A 1 95 ? 7.141 -3.935 -7.448 1.00 97.38 95 SER A CA 1
ATOM 796 C C . SER A 1 95 ? 6.059 -3.040 -6.885 1.00 97.38 95 SER A C 1
ATOM 798 O O . SER A 1 95 ? 6.244 -1.837 -6.683 1.00 97.38 95 SER A O 1
ATOM 800 N N . ARG A 1 96 ? 4.915 -3.651 -6.606 1.00 97.56 96 ARG A N 1
ATOM 801 C CA . ARG A 1 96 ? 3.820 -3.049 -5.863 1.00 97.56 96 ARG A CA 1
ATOM 802 C C . ARG A 1 96 ? 3.344 -4.043 -4.829 1.00 97.56 96 ARG A C 1
ATOM 804 O O . ARG A 1 96 ? 3.143 -5.202 -5.147 1.00 97.56 96 ARG A O 1
ATOM 811 N N . GLN A 1 97 ? 3.152 -3.606 -3.598 1.00 98.56 97 GLN A N 1
ATOM 812 C CA . GLN A 1 97 ? 2.727 -4.490 -2.522 1.00 98.56 97 GLN A CA 1
ATOM 813 C C . GLN A 1 97 ? 1.882 -3.753 -1.501 1.00 98.56 97 GLN A C 1
ATOM 815 O O . GLN A 1 97 ? 2.001 -2.538 -1.336 1.00 98.56 97 GLN A O 1
ATOM 820 N N . GLY A 1 98 ? 1.039 -4.489 -0.789 1.00 98.50 98 GLY A N 1
ATOM 821 C CA . GLY A 1 98 ? 0.163 -3.909 0.210 1.00 98.50 98 GLY A CA 1
ATOM 822 C C . GLY A 1 98 ? -0.393 -4.902 1.215 1.00 98.50 98 GLY A C 1
ATOM 823 O O . GLY A 1 98 ? -0.214 -6.114 1.116 1.00 98.50 98 GLY A O 1
ATOM 824 N N . GLU A 1 99 ? -1.068 -4.344 2.212 1.00 98.62 99 GLU A N 1
ATOM 825 C CA . GLU A 1 99 ? -1.781 -5.057 3.263 1.00 98.62 99 GLU A CA 1
ATOM 826 C C . GLU A 1 99 ? -3.111 -4.347 3.520 1.00 98.62 99 GLU A C 1
ATOM 828 O O . GLU A 1 99 ? -3.126 -3.156 3.841 1.00 98.62 99 GLU A O 1
ATOM 833 N N . THR A 1 100 ? -4.200 -5.105 3.450 1.00 98.31 100 THR A N 1
ATOM 834 C CA . THR A 1 100 ? -5.488 -4.760 4.064 1.00 98.31 100 THR A CA 1
ATOM 835 C C . THR A 1 100 ? -5.567 -5.511 5.385 1.00 98.31 100 THR A C 1
ATOM 837 O O . THR A 1 100 ? -5.246 -6.700 5.442 1.00 98.31 100 THR A O 1
ATOM 840 N N . TRP A 1 101 ? -5.971 -4.852 6.465 1.00 98.31 101 TRP A N 1
ATOM 841 C CA . TRP A 1 101 ? -6.035 -5.474 7.783 1.00 98.31 101 TRP A CA 1
ATOM 842 C C . TRP A 1 101 ? -7.204 -4.956 8.618 1.00 98.31 101 TRP A C 1
ATOM 844 O O . TRP A 1 101 ? -7.693 -3.842 8.438 1.00 98.31 101 TRP A O 1
ATOM 854 N N . HIS A 1 102 ? -7.626 -5.783 9.567 1.00 98.12 102 HIS A N 1
ATOM 855 C CA . HIS A 1 102 ? -8.662 -5.497 10.546 1.00 98.12 102 HIS A CA 1
ATOM 856 C C . HIS A 1 102 ? -8.243 -6.083 11.898 1.00 98.12 102 HIS A C 1
ATOM 858 O O . HIS A 1 102 ? -7.720 -7.192 11.969 1.00 98.12 102 HIS A O 1
ATOM 864 N N . ALA A 1 103 ? -8.462 -5.347 12.977 1.00 97.44 103 ALA A N 1
ATOM 865 C CA . ALA A 1 103 ? -8.197 -5.763 14.343 1.00 97.44 103 ALA A CA 1
ATOM 866 C C . ALA A 1 103 ? -9.429 -5.467 15.198 1.00 97.44 103 ALA A C 1
ATOM 868 O O . ALA A 1 103 ? -9.882 -4.323 15.276 1.00 97.44 103 ALA A O 1
ATOM 869 N N . SER A 1 104 ? -9.985 -6.503 15.816 1.00 95.31 104 SER A N 1
ATOM 870 C CA . SER A 1 104 ? -11.116 -6.378 16.728 1.00 95.31 104 SER A CA 1
ATOM 871 C C . SER A 1 104 ? -10.666 -5.943 18.126 1.00 95.31 104 SER A C 1
ATOM 873 O O . SER A 1 104 ? -9.486 -5.975 18.481 1.00 95.31 104 SER A O 1
ATOM 875 N N . LEU A 1 105 ? -11.652 -5.607 18.954 1.00 93.50 105 LEU A N 1
ATOM 876 C CA . LEU A 1 105 ? -11.493 -5.356 20.389 1.00 93.50 105 LEU A CA 1
ATOM 877 C C . LEU A 1 105 ? -10.905 -6.537 21.157 1.00 93.50 105 LEU A C 1
ATOM 879 O O . LEU A 1 105 ? -10.151 -6.344 22.105 1.00 93.50 105 LEU A O 1
ATOM 883 N N . SER A 1 106 ? -11.260 -7.760 20.757 1.00 91.62 106 SER A N 1
ATOM 884 C CA . SER A 1 106 ? -10.831 -8.990 21.425 1.00 91.62 106 SER A CA 1
ATOM 885 C C . SER A 1 106 ? -9.388 -9.380 21.090 1.00 91.62 106 SER A C 1
ATOM 887 O O . SER A 1 106 ? -8.915 -10.411 21.558 1.00 91.62 106 SER A O 1
ATOM 889 N N . GLY A 1 107 ? -8.685 -8.572 20.289 1.00 88.00 107 GLY A N 1
ATOM 890 C CA . GLY A 1 107 ? -7.324 -8.850 19.834 1.00 88.00 107 GLY A CA 1
ATOM 891 C C . GLY A 1 107 ? -7.261 -9.781 18.622 1.00 88.00 107 GLY A C 1
ATOM 892 O O . GLY A 1 107 ? -6.166 -10.105 18.164 1.00 88.00 107 GLY A O 1
ATOM 893 N N . GLU A 1 108 ? -8.408 -10.182 18.068 1.00 95.38 108 GLU A N 1
ATOM 894 C CA . GLU A 1 108 ? -8.452 -10.924 16.812 1.00 95.38 108 GLU A CA 1
ATOM 895 C C . GLU A 1 108 ? -7.975 -10.023 15.670 1.00 95.38 108 GLU A C 1
ATOM 897 O O . GLU A 1 108 ? -8.496 -8.922 15.462 1.00 95.38 108 GLU A O 1
ATOM 902 N N . ARG A 1 109 ? -6.973 -10.489 14.921 1.00 96.44 109 ARG A N 1
ATOM 903 C CA . ARG A 1 109 ? -6.416 -9.767 13.779 1.00 96.44 109 ARG A CA 1
ATOM 904 C C . ARG A 1 109 ? -6.613 -10.569 12.505 1.00 96.44 109 ARG A C 1
ATOM 906 O O . ARG A 1 109 ? -6.110 -11.681 12.372 1.00 96.44 109 ARG A O 1
ATOM 913 N N . TRP A 1 110 ? -7.266 -9.936 11.543 1.00 97.94 110 TRP A N 1
ATOM 914 C CA . TRP A 1 110 ? -7.308 -10.376 10.163 1.00 97.94 110 TRP A CA 1
ATOM 915 C C . TRP A 1 110 ? -6.375 -9.512 9.311 1.00 97.94 110 TRP A C 1
ATOM 917 O O . TRP A 1 110 ? -6.320 -8.292 9.481 1.00 97.94 110 TRP A O 1
ATOM 927 N N . SER A 1 111 ? -5.654 -10.119 8.372 1.00 98.19 111 SER A N 1
ATOM 928 C CA . SER A 1 111 ? -4.994 -9.370 7.303 1.00 98.19 111 SER A CA 1
ATOM 929 C C . SER A 1 111 ? -4.919 -10.152 5.999 1.00 98.19 111 SER A C 1
ATOM 931 O O . SER A 1 111 ? -5.002 -11.383 5.973 1.00 98.19 111 SER A O 1
ATOM 933 N N . ARG A 1 112 ? -4.768 -9.415 4.900 1.00 98.50 112 ARG A N 1
ATOM 934 C CA . ARG A 1 112 ? -4.487 -9.918 3.558 1.00 98.50 112 ARG A CA 1
ATOM 935 C C . ARG A 1 112 ? -3.369 -9.083 2.953 1.00 98.50 112 ARG A C 1
ATOM 937 O O . ARG A 1 112 ? -3.538 -7.888 2.716 1.00 98.50 112 ARG A O 1
ATOM 944 N N . THR A 1 113 ? -2.231 -9.718 2.709 1.00 98.56 113 THR A N 1
ATOM 945 C CA . THR A 1 113 ? -1.099 -9.122 1.998 1.00 98.56 113 THR A CA 1
ATOM 946 C C . THR A 1 113 ? -1.131 -9.528 0.538 1.00 98.56 113 THR A C 1
ATOM 948 O O . THR A 1 113 ? -1.498 -10.660 0.222 1.00 98.56 113 THR A O 1
ATOM 951 N N . TRP A 1 114 ? -0.691 -8.638 -0.335 1.00 98.62 114 TRP A N 1
ATOM 952 C CA . TRP A 1 114 ? -0.566 -8.887 -1.764 1.00 98.62 114 TRP A CA 1
ATOM 953 C C . TRP A 1 114 ? 0.683 -8.194 -2.304 1.00 98.62 114 TRP A C 1
ATOM 955 O O . TRP A 1 114 ? 1.148 -7.206 -1.730 1.00 98.62 114 TRP A O 1
ATOM 965 N N . GLY A 1 115 ? 1.216 -8.715 -3.399 1.00 98.38 115 GLY A N 1
ATOM 966 C CA . GLY A 1 115 ? 2.363 -8.163 -4.090 1.00 98.38 115 GLY A CA 1
ATOM 967 C C . GLY A 1 115 ? 2.353 -8.504 -5.573 1.00 98.38 115 GLY A C 1
ATOM 968 O O . GLY A 1 115 ? 1.752 -9.489 -6.000 1.00 98.38 115 GLY A O 1
ATOM 969 N N . GLU A 1 116 ? 3.002 -7.644 -6.340 1.00 98.00 116 GLU A N 1
ATOM 970 C CA . GLU A 1 116 ? 3.244 -7.757 -7.766 1.00 98.00 116 GLU A CA 1
ATOM 971 C C . GLU A 1 116 ? 4.707 -7.393 -8.030 1.00 98.00 116 GLU A C 1
ATOM 973 O O . GLU A 1 116 ? 5.154 -6.318 -7.626 1.00 98.00 116 GLU A O 1
ATOM 978 N N . GLU A 1 117 ? 5.446 -8.255 -8.718 1.00 97.88 117 GLU A N 1
ATOM 979 C CA . GLU A 1 117 ? 6.763 -7.955 -9.281 1.00 97.88 117 GLU A CA 1
ATOM 980 C C . GLU A 1 117 ? 6.644 -7.849 -10.798 1.00 97.88 117 GLU A C 1
ATOM 982 O O . GLU A 1 117 ? 6.140 -8.751 -11.467 1.00 97.88 117 GLU A O 1
ATOM 987 N N . HIS A 1 118 ? 7.117 -6.731 -11.334 1.00 96.19 118 HIS A N 1
ATOM 988 C CA . HIS A 1 118 ? 7.065 -6.378 -12.745 1.00 96.19 118 HIS A CA 1
ATOM 989 C C . HIS A 1 118 ? 8.450 -6.543 -13.346 1.00 96.19 118 HIS A C 1
ATOM 991 O O . HIS A 1 118 ? 9.387 -5.835 -12.975 1.00 96.19 118 HIS A O 1
ATOM 997 N N . PHE A 1 119 ? 8.581 -7.479 -14.282 1.00 93.62 119 PHE A N 1
ATOM 998 C CA . PHE A 1 119 ? 9.878 -7.855 -14.850 1.00 93.62 119 PHE A CA 1
ATOM 999 C C . PHE A 1 119 ? 10.297 -7.001 -16.057 1.00 93.62 119 PHE A C 1
ATOM 1001 O O . PHE A 1 119 ? 11.397 -7.175 -16.576 1.00 93.62 119 PHE A O 1
ATOM 1008 N N . GLY A 1 120 ? 9.427 -6.107 -16.543 1.00 91.56 120 GLY A N 1
ATOM 1009 C CA . GLY A 1 120 ? 9.680 -5.275 -17.729 1.00 91.56 120 GLY A CA 1
ATOM 1010 C C . GLY A 1 120 ? 9.661 -6.031 -19.066 1.00 91.56 120 GLY A C 1
ATOM 1011 O O . GLY A 1 120 ? 9.977 -5.456 -20.101 1.00 91.56 120 GLY A O 1
ATOM 1012 N N . ASN A 1 121 ? 9.284 -7.312 -19.064 1.00 90.75 121 ASN A N 1
ATOM 1013 C CA . ASN A 1 121 ? 9.191 -8.173 -20.250 1.00 90.75 121 ASN A CA 1
ATOM 1014 C C . ASN A 1 121 ? 7.746 -8.622 -20.549 1.00 90.75 121 ASN A C 1
ATOM 1016 O O . ASN A 1 121 ? 7.545 -9.655 -21.185 1.00 90.75 121 ASN A O 1
ATOM 1020 N N . GLY A 1 122 ? 6.752 -7.883 -20.043 1.00 90.31 122 GLY A N 1
ATOM 1021 C CA . GLY A 1 122 ? 5.332 -8.237 -20.147 1.00 90.31 122 GLY A CA 1
ATOM 1022 C C . GLY A 1 122 ? 4.880 -9.335 -19.181 1.00 90.31 122 GLY A C 1
ATOM 1023 O O . GLY A 1 122 ? 3.751 -9.797 -19.290 1.00 90.31 122 GLY A O 1
ATOM 1024 N N . LYS A 1 123 ? 5.733 -9.768 -18.242 1.00 93.56 123 LYS A N 1
ATOM 1025 C CA . LYS A 1 123 ? 5.358 -10.700 -17.171 1.00 93.56 123 LYS A CA 1
ATOM 1026 C C . LYS A 1 123 ? 5.238 -9.995 -15.830 1.00 93.56 123 LYS A C 1
ATOM 1028 O O . LYS A 1 123 ? 6.051 -9.126 -15.494 1.00 93.56 123 LYS A O 1
ATOM 1033 N N . VAL A 1 124 ? 4.275 -10.461 -15.042 1.00 96.94 124 VAL A N 1
ATOM 1034 C CA . VAL A 1 124 ? 4.038 -10.019 -13.668 1.00 96.94 124 VAL A CA 1
ATOM 1035 C C . VAL A 1 124 ? 3.921 -11.233 -12.757 1.00 96.94 124 VAL A C 1
ATOM 1037 O O . VAL A 1 124 ? 3.115 -12.131 -13.002 1.00 96.94 124 VAL A O 1
ATOM 1040 N N . HIS A 1 125 ? 4.717 -11.263 -11.694 1.00 97.88 125 HIS A N 1
ATOM 1041 C CA . HIS A 1 125 ? 4.584 -12.239 -10.618 1.00 97.88 125 HIS A CA 1
ATOM 1042 C C . HIS A 1 125 ? 3.659 -11.665 -9.545 1.00 97.88 125 HIS A C 1
ATOM 1044 O O . HIS A 1 125 ? 3.985 -10.663 -8.917 1.00 97.88 125 HIS A O 1
ATOM 1050 N N . LYS A 1 126 ? 2.492 -12.281 -9.357 1.00 98.31 126 LYS A N 1
ATOM 1051 C CA . LYS A 1 126 ? 1.481 -11.876 -8.379 1.00 98.31 126 LYS A CA 1
ATOM 1052 C C . LYS A 1 126 ? 1.434 -12.882 -7.245 1.00 98.31 126 LYS A C 1
ATOM 1054 O O . LYS A 1 126 ? 1.210 -14.069 -7.473 1.00 98.31 126 LYS A O 1
ATOM 1059 N N . TYR A 1 127 ? 1.553 -12.391 -6.022 1.00 98.62 127 TYR A N 1
ATOM 1060 C CA . TYR A 1 127 ? 1.554 -13.225 -4.829 1.00 98.62 127 TYR A CA 1
ATOM 1061 C C . TYR A 1 127 ? 0.753 -12.591 -3.700 1.00 98.62 127 TYR A C 1
ATOM 1063 O O . TYR A 1 127 ? 0.465 -11.392 -3.687 1.00 98.62 127 TYR A O 1
ATOM 1071 N N . GLY A 1 128 ? 0.372 -13.402 -2.725 1.00 98.56 128 GLY A N 1
ATOM 1072 C CA . GLY A 1 128 ? -0.275 -12.910 -1.525 1.00 98.56 128 GLY A CA 1
ATOM 1073 C C . GLY A 1 128 ? -0.786 -14.012 -0.623 1.00 98.56 128 GLY A C 1
ATOM 1074 O O . GLY A 1 128 ? -0.736 -15.201 -0.937 1.00 98.56 128 GLY A O 1
ATOM 1075 N N . LYS A 1 129 ? -1.234 -13.591 0.555 1.00 98.50 129 LYS A N 1
ATOM 1076 C CA . LYS A 1 129 ? -1.750 -14.482 1.590 1.00 98.50 129 LYS A CA 1
ATOM 1077 C C . LYS A 1 129 ? -2.675 -13.747 2.543 1.00 98.50 129 LYS A C 1
ATOM 1079 O O . LYS A 1 129 ? -2.541 -12.537 2.731 1.00 98.50 129 LYS A O 1
ATOM 1084 N N . SER A 1 130 ? -3.568 -14.482 3.188 1.00 98.19 130 SER A N 1
ATOM 1085 C CA . SER A 1 130 ? -4.418 -13.992 4.266 1.00 98.19 130 SER A CA 1
ATOM 1086 C C . SER A 1 130 ? -4.245 -14.821 5.533 1.00 98.19 130 SER A C 1
ATOM 1088 O O . SER A 1 130 ? -3.925 -16.007 5.489 1.00 98.19 130 SER A O 1
ATOM 1090 N N . THR A 1 131 ? -4.505 -14.205 6.684 1.00 97.38 131 THR A N 1
ATOM 1091 C CA . THR A 1 131 ? -4.578 -14.890 7.983 1.00 97.38 131 THR A CA 1
ATOM 1092 C C . THR A 1 131 ? -5.678 -15.956 8.042 1.00 97.38 131 THR A C 1
ATOM 1094 O O . THR A 1 131 ? -5.667 -16.774 8.953 1.00 97.38 131 THR A O 1
ATOM 1097 N N . THR A 1 132 ? -6.608 -15.976 7.082 1.00 96.44 132 THR A N 1
ATOM 1098 C CA . THR A 1 132 ? -7.630 -17.027 6.925 1.00 96.44 132 THR A CA 1
ATOM 1099 C C . THR A 1 132 ? -7.118 -18.287 6.222 1.00 96.44 132 THR A C 1
ATOM 1101 O O . THR A 1 132 ? -7.874 -19.243 6.076 1.00 96.44 132 THR A O 1
ATOM 1104 N N . GLY A 1 133 ? -5.860 -18.303 5.770 1.00 97.25 133 GLY A N 1
ATOM 1105 C CA . GLY A 1 133 ? -5.251 -19.436 5.068 1.00 97.25 133 GLY A CA 1
ATOM 1106 C C . GLY A 1 133 ? -5.310 -19.355 3.540 1.00 97.25 133 GLY A C 1
ATOM 1107 O O . GLY A 1 133 ? -4.725 -20.205 2.878 1.00 97.25 133 GLY A O 1
ATOM 1108 N N . GLU A 1 134 ? -5.961 -18.339 2.964 1.00 97.88 134 GLU A N 1
ATOM 1109 C CA . GLU A 1 134 ? -5.887 -18.063 1.521 1.00 97.88 134 GLU A CA 1
ATOM 1110 C C . GLU A 1 134 ? -4.449 -17.690 1.122 1.00 97.88 134 GLU A C 1
ATOM 1112 O O . GLU A 1 134 ? -3.818 -16.876 1.799 1.00 97.88 134 GLU A O 1
ATOM 1117 N N . SER A 1 135 ? -3.943 -18.230 0.012 1.00 98.12 135 SER A N 1
ATOM 1118 C CA . SER A 1 135 ? -2.685 -17.803 -0.608 1.00 98.12 135 SER A CA 1
ATOM 1119 C C . SER A 1 135 ? -2.706 -17.996 -2.123 1.00 98.12 135 SER A C 1
ATOM 1121 O O . SER A 1 135 ? -3.461 -18.811 -2.652 1.00 98.12 135 SER A O 1
ATOM 1123 N N . TRP A 1 136 ? -1.886 -17.218 -2.824 1.00 98.25 136 TRP A N 1
ATOM 1124 C CA . TRP A 1 136 ? -1.654 -17.343 -4.260 1.00 98.25 136 TRP A CA 1
ATOM 1125 C C . TRP A 1 136 ? -0.228 -16.911 -4.591 1.00 98.25 136 TRP A C 1
ATOM 1127 O O . TRP A 1 136 ? 0.351 -16.071 -3.901 1.00 98.25 136 TRP A O 1
ATOM 1137 N N . ASP A 1 137 ? 0.317 -17.506 -5.643 1.00 98.38 137 ASP A N 1
ATOM 1138 C CA . ASP A 1 137 ? 1.653 -17.256 -6.175 1.00 98.38 137 ASP A CA 1
ATOM 1139 C C . ASP A 1 137 ? 1.622 -17.708 -7.640 1.00 98.38 137 ASP A C 1
ATOM 1141 O O . ASP A 1 137 ? 1.500 -18.902 -7.929 1.00 98.38 137 ASP A O 1
ATOM 1145 N N . ILE A 1 138 ? 1.546 -16.746 -8.559 1.00 98.00 138 ILE A N 1
ATOM 1146 C CA . ILE A 1 138 ? 1.372 -16.996 -9.992 1.00 98.00 138 ILE A CA 1
ATOM 1147 C C . ILE A 1 138 ? 2.171 -15.994 -10.818 1.00 98.00 138 ILE A C 1
ATOM 1149 O O . ILE A 1 138 ? 2.279 -14.821 -10.468 1.00 98.00 138 ILE A O 1
ATOM 1153 N N . VAL A 1 139 ? 2.665 -16.433 -11.973 1.00 97.50 139 VAL A N 1
ATOM 1154 C CA . VAL A 1 139 ? 3.232 -15.546 -12.996 1.00 97.50 139 VAL A CA 1
ATOM 1155 C C . VAL A 1 139 ? 2.261 -15.478 -14.164 1.00 97.50 139 VAL A C 1
ATOM 1157 O O . VAL A 1 139 ? 1.857 -16.514 -14.692 1.00 97.50 139 VAL A O 1
ATOM 1160 N N . VAL A 1 140 ? 1.891 -14.266 -14.564 1.00 96.25 140 VAL A N 1
ATOM 1161 C CA . VAL A 1 140 ? 0.964 -14.005 -15.671 1.00 96.25 140 VAL A CA 1
ATOM 1162 C C . VAL A 1 140 ? 1.614 -13.105 -16.715 1.00 96.25 140 VAL A C 1
ATOM 1164 O O . VAL A 1 140 ? 2.475 -12.287 -16.385 1.00 96.25 140 VAL A O 1
ATOM 1167 N N . ASP A 1 141 ? 1.204 -13.265 -17.971 1.00 94.62 141 ASP A N 1
ATOM 1168 C CA . ASP A 1 141 ? 1.502 -12.300 -19.028 1.00 94.62 141 ASP A CA 1
ATOM 1169 C C . ASP A 1 141 ? 0.501 -11.137 -18.920 1.00 94.62 141 ASP A C 1
ATOM 1171 O O . ASP A 1 141 ? -0.713 -11.348 -18.946 1.00 94.62 141 ASP A O 1
ATOM 1175 N N . GLU A 1 142 ? 1.000 -9.914 -18.760 1.00 87.75 142 GLU A N 1
ATOM 1176 C CA . GLU A 1 142 ? 0.209 -8.692 -18.615 1.00 87.75 142 GLU A CA 1
ATOM 1177 C C . GLU A 1 142 ? 0.943 -7.534 -19.308 1.00 87.75 142 GLU A C 1
ATOM 1179 O O . GLU A 1 142 ? 2.078 -7.195 -18.964 1.00 87.75 142 GLU A O 1
ATOM 1184 N N . GLU A 1 143 ? 0.298 -6.920 -20.303 1.00 72.56 143 GLU A N 1
ATOM 1185 C CA . GLU A 1 143 ? 0.803 -5.694 -20.924 1.00 72.56 143 GLU A CA 1
ATOM 1186 C C . GLU A 1 143 ? 0.587 -4.522 -19.968 1.00 72.56 143 GLU A C 1
ATOM 1188 O O . GLU A 1 143 ? -0.496 -3.935 -19.895 1.00 72.56 143 GLU A O 1
ATOM 1193 N N . THR A 1 144 ? 1.620 -4.188 -19.205 1.00 67.06 144 THR A N 1
ATOM 1194 C CA . THR A 1 144 ? 1.583 -3.065 -18.278 1.00 67.06 144 THR A CA 1
ATOM 1195 C C . THR A 1 144 ? 2.171 -1.809 -18.921 1.00 67.06 144 THR A C 1
ATOM 1197 O O . THR A 1 144 ? 3.313 -1.780 -19.377 1.00 67.06 144 THR A O 1
ATOM 1200 N N . TYR A 1 145 ? 1.364 -0.748 -18.971 1.00 60.41 145 TYR A N 1
ATOM 1201 C CA . TYR A 1 145 ? 1.761 0.573 -19.459 1.00 60.41 145 TYR A CA 1
ATOM 1202 C C . TYR A 1 145 ? 2.067 1.454 -18.235 1.00 60.41 145 TYR A C 1
ATOM 1204 O O . TYR A 1 145 ? 1.136 1.918 -17.572 1.00 60.41 145 TYR A O 1
ATOM 1212 N N . TYR A 1 146 ? 3.353 1.627 -17.904 1.00 60.28 146 TYR A N 1
ATOM 1213 C CA . TYR A 1 146 ? 3.843 2.435 -16.771 1.00 60.28 146 TYR A CA 1
ATOM 1214 C C . TYR A 1 146 ? 4.431 3.777 -17.200 1.00 60.28 146 TYR A C 1
ATOM 1216 O O . TYR A 1 146 ? 5.140 3.809 -18.231 1.00 60.28 146 TYR A O 1
#

InterPro domains:
  IPR052495 Protein EARLY STARVATION 1-like [PTHR34113] (27-146)
  IPR060132 Like early starvation, beta-sheet domain [PF28232] (21-146)

Secondary structure (DSSP, 8-state):
-----EEEETTEEEEEEEETTEEEEEEEEE-TTSEEEEEEEEEEEETTEEEEEEEEEEEESSSEEEEEEEEEEEETTS-EEEEEEEEEEETTEEEEEEEEEEE-TTS-EEEEEEEEEEESSSEEEEEEEETTS-EEEEEEE-----

Organism: Quillaja saponaria (NCBI:txid32244)

Sequence (146 aa):
MLRGIRGVKHGMKFSIKMNGETSKIRWEKYDAKGWTEKGAHKYGRLNERSWWEKWGEHYDGRGSVLKWTDKWAETELGTKWGDKWEEKFFAAIGSRQGETWHASLSGERWSRTWGEEHFGNGKVHKYGKSTTGESWDIVVDEETYY

Foldseek 3Di:
DDDWDWDDDDQKTWTWDDDPFKIKIWMWHDDPLGWIKIKMWMWGDDPQKIKIKIWMWTDHSQQKIKIKIWIKMAGVLGKIWIKIKMWIDGLQFTKIKIKTKIADSVRDIKMKIKMWGGHNPQKIWIWIDIPVGDIDTDIDRHDDDD

pLDDT: mean 89.08, std 14.17, range [35.81, 98.62]

Radius of gyration: 19.07 Å; chains: 1; bounding box: 36×53×42 Å